Protein AF-A0A2M8DV95-F1 (afdb_monomer)

Sequence (122 aa):
MTDIEARYSVAPILPANTPILRALELPALYAISNAAELGCEEFMRRLEVRLDEGLRLVQLREKGLAREALQELAQRVVELAHVHGARVLLNGDVTLAQAVGADGVQLTSTQLAQWHERPAVA

pLDDT: mean 91.86, std 11.52, range [48.59, 98.75]

Radius of gyration: 16.21 Å; Cα contacts (8 Å, |Δi|>4): 140; chains: 1; bounding box: 42×20×43 Å

Foldseek 3Di:
DVVLCVVDVDPPDDPVCVVVSVVVVDDPDAEEFDCVVCPLVSRLVVLLVVLVVPAAHYEYDCPPDDPVRSLVSLLSNCVSNVVSNHAYEYEADLPSQQVSQGQYYDYDPVSVVVDPDGRPGD

Structure (mmCIF, N/CA/C/O backbone):
data_AF-A0A2M8DV95-F1
#
_entry.id   AF-A0A2M8DV95-F1
#
loop_
_atom_site.group_PDB
_atom_site.id
_atom_site.type_symbol
_atom_site.label_atom_id
_atom_site.label_alt_id
_atom_site.label_comp_id
_atom_site.label_asym_id
_atom_site.label_entity_id
_atom_site.label_seq_id
_atom_site.pdbx_PDB_ins_code
_atom_site.Cartn_x
_atom_site.Cartn_y
_atom_site.Cartn_z
_atom_site.occupancy
_atom_site.B_iso_or_equiv
_atom_site.auth_seq_id
_atom_site.auth_comp_id
_atom_site.auth_asym_id
_atom_site.auth_atom_id
_atom_site.pdbx_PDB_model_num
ATOM 1 N N . MET A 1 1 ? 17.298 -9.239 -14.830 1.00 48.59 1 MET A N 1
ATOM 2 C CA . MET A 1 1 ? 18.161 -8.377 -15.669 1.00 48.59 1 MET A CA 1
ATOM 3 C C . MET A 1 1 ? 17.717 -8.433 -17.125 1.00 48.59 1 MET A C 1
ATOM 5 O O . MET A 1 1 ? 17.566 -7.385 -17.727 1.00 48.59 1 MET A O 1
ATOM 9 N N . THR A 1 2 ? 17.427 -9.629 -17.644 1.00 50.88 2 THR A N 1
ATOM 10 C CA . THR A 1 2 ? 17.047 -9.881 -19.045 1.00 50.88 2 THR A CA 1
ATOM 11 C C . THR A 1 2 ? 15.777 -9.152 -19.510 1.00 50.88 2 THR A C 1
ATOM 13 O O . THR A 1 2 ? 15.712 -8.733 -20.657 1.00 50.88 2 THR A O 1
ATOM 16 N N . ASP A 1 3 ? 14.793 -8.937 -18.628 1.00 56.09 3 ASP A N 1
ATOM 17 C CA . ASP A 1 3 ? 13.511 -8.302 -19.000 1.00 56.09 3 ASP A CA 1
ATOM 18 C C . ASP A 1 3 ? 13.583 -6.778 -19.206 1.00 56.09 3 ASP A C 1
ATOM 20 O O . ASP A 1 3 ? 12.832 -6.213 -20.000 1.00 56.09 3 ASP A O 1
ATOM 24 N N . ILE A 1 4 ? 14.498 -6.092 -18.514 1.00 55.50 4 ILE A N 1
ATOM 25 C CA . ILE A 1 4 ? 14.603 -4.625 -18.572 1.00 55.50 4 ILE A CA 1
ATOM 26 C C . ILE A 1 4 ? 15.338 -4.182 -19.845 1.00 55.50 4 ILE A C 1
ATOM 28 O O . ILE A 1 4 ? 14.939 -3.207 -20.481 1.00 55.50 4 ILE A O 1
ATOM 32 N N . GLU A 1 5 ? 16.370 -4.925 -20.262 1.00 54.41 5 GLU A N 1
ATOM 33 C CA . GLU A 1 5 ? 17.090 -4.671 -21.521 1.00 54.41 5 GLU A CA 1
ATOM 34 C C . GLU A 1 5 ? 16.187 -4.850 -22.750 1.00 54.41 5 GLU A C 1
ATOM 36 O O . GLU A 1 5 ? 16.336 -4.136 -23.737 1.00 54.41 5 GLU A O 1
ATOM 41 N N . ALA A 1 6 ? 15.200 -5.750 -22.677 1.00 58.62 6 ALA A N 1
ATOM 42 C CA . ALA A 1 6 ? 14.262 -5.994 -23.770 1.00 58.62 6 ALA A CA 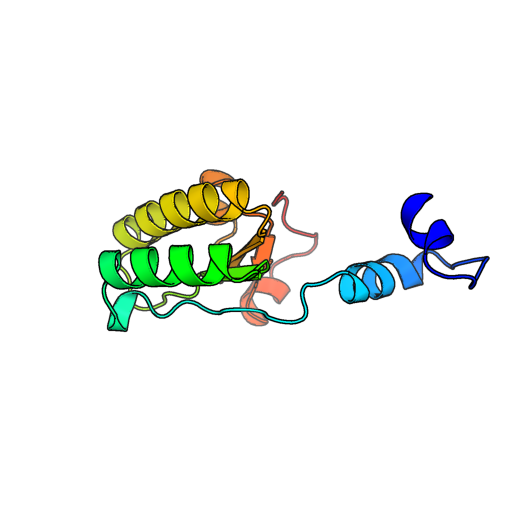1
ATOM 43 C C . ALA A 1 6 ? 13.291 -4.821 -24.019 1.00 58.62 6 ALA A C 1
ATOM 45 O O . ALA A 1 6 ? 12.787 -4.672 -25.132 1.00 58.62 6 ALA A O 1
ATOM 46 N N . ARG A 1 7 ? 13.026 -3.976 -23.009 1.00 64.00 7 ARG A N 1
ATOM 47 C CA . ARG A 1 7 ? 12.114 -2.821 -23.120 1.00 64.00 7 ARG A CA 1
ATOM 48 C C . ARG A 1 7 ? 12.814 -1.496 -23.432 1.00 64.00 7 ARG A C 1
ATOM 50 O O . ARG A 1 7 ? 12.165 -0.596 -23.962 1.00 64.00 7 ARG A O 1
ATOM 57 N N . TYR A 1 8 ? 14.110 -1.363 -23.139 1.00 64.00 8 TYR A N 1
ATOM 58 C CA . TYR A 1 8 ? 14.866 -0.121 -23.329 1.00 64.00 8 TYR A CA 1
ATOM 59 C C . TYR A 1 8 ? 16.189 -0.381 -24.071 1.00 64.00 8 TYR A C 1
ATOM 61 O O . TYR A 1 8 ? 17.070 -1.065 -23.562 1.00 64.00 8 TYR A O 1
ATOM 69 N N . SER A 1 9 ? 16.361 0.219 -25.256 1.00 61.72 9 SER A N 1
ATOM 70 C CA . SER A 1 9 ? 17.504 0.019 -26.179 1.00 61.72 9 SER A CA 1
ATOM 71 C C . SER A 1 9 ? 18.832 0.669 -25.724 1.00 61.72 9 SER A C 1
ATOM 73 O O . SER A 1 9 ? 19.576 1.215 -26.539 1.00 61.72 9 SER A O 1
ATOM 75 N N . VAL A 1 10 ? 19.146 0.665 -24.430 1.00 67.88 10 VAL A N 1
ATOM 76 C CA . VAL A 1 10 ? 20.271 1.429 -23.846 1.00 67.88 10 VAL A CA 1
ATOM 77 C C . VAL A 1 10 ? 21.406 0.539 -23.325 1.00 67.88 10 VAL A C 1
ATOM 79 O O . VAL A 1 10 ? 22.036 0.843 -22.315 1.00 67.88 10 VAL A O 1
ATOM 82 N N . ALA A 1 11 ? 21.682 -0.571 -24.010 1.00 74.19 11 ALA A N 1
ATOM 83 C CA . ALA A 1 11 ? 22.752 -1.486 -23.623 1.00 74.19 11 ALA A CA 1
ATOM 84 C C . ALA A 1 11 ? 24.164 -0.922 -23.927 1.00 74.19 11 ALA A C 1
ATOM 86 O O . ALA A 1 11 ? 24.358 -0.315 -24.985 1.00 74.19 11 ALA A O 1
ATOM 87 N N . PRO A 1 12 ? 25.167 -1.172 -23.056 1.00 78.69 12 PRO A N 1
ATOM 88 C CA . PRO A 1 12 ? 25.072 -1.901 -21.787 1.00 78.69 12 PRO A CA 1
ATOM 89 C C . PRO A 1 12 ? 24.602 -1.014 -20.619 1.00 78.69 12 PRO A C 1
ATOM 91 O O . PRO A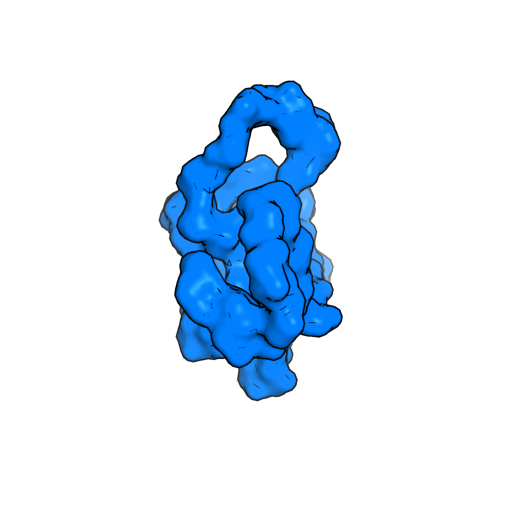 1 12 ? 25.064 0.114 -20.442 1.00 78.69 12 PRO A O 1
ATOM 94 N N . ILE A 1 13 ? 23.731 -1.558 -19.766 1.00 81.12 13 ILE A N 1
ATOM 95 C CA . ILE A 1 13 ? 23.242 -0.880 -18.560 1.00 81.12 13 ILE A CA 1
ATOM 96 C C . ILE A 1 13 ? 24.169 -1.198 -17.378 1.00 81.12 13 ILE A C 1
ATOM 98 O O . ILE A 1 13 ? 24.357 -2.357 -17.013 1.00 81.12 13 ILE A O 1
ATOM 102 N N . LE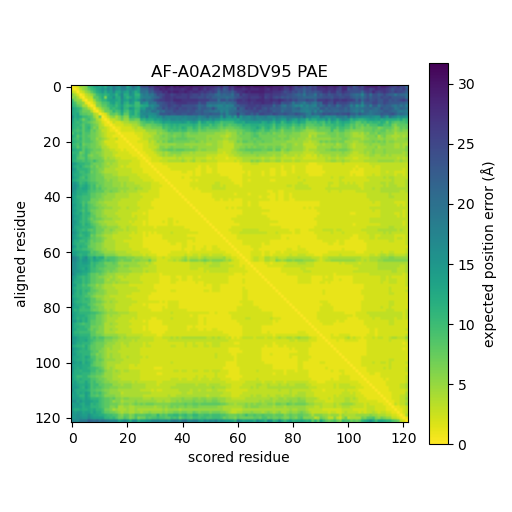U A 1 14 ? 24.728 -0.167 -16.736 1.00 85.38 14 LEU A N 1
ATOM 103 C CA . LEU A 1 14 ? 25.521 -0.342 -15.514 1.00 85.38 14 LEU A CA 1
ATOM 104 C C . LEU A 1 14 ? 24.631 -0.756 -14.322 1.00 85.38 14 LEU A C 1
ATOM 106 O O . LEU A 1 14 ? 23.525 -0.224 -14.191 1.00 85.38 14 LEU A O 1
ATOM 110 N N . PRO A 1 15 ? 25.110 -1.608 -13.388 1.00 82.50 15 PRO A N 1
ATOM 111 C CA . PRO A 1 15 ? 24.313 -2.098 -12.255 1.00 82.50 15 PRO A CA 1
ATOM 112 C C . PRO A 1 15 ? 23.652 -0.998 -11.412 1.00 82.50 15 PRO A C 1
ATOM 114 O O . PRO A 1 15 ? 22.534 -1.183 -10.926 1.00 82.50 15 PRO A O 1
ATOM 117 N N . ALA A 1 16 ? 24.303 0.166 -11.301 1.00 85.56 16 ALA A N 1
ATOM 118 C CA . ALA A 1 16 ? 23.798 1.339 -10.587 1.00 85.56 16 ALA A CA 1
ATOM 119 C C . ALA A 1 16 ? 22.462 1.879 -11.138 1.00 85.56 16 ALA A C 1
ATOM 121 O O . ALA A 1 16 ? 21.731 2.542 -10.409 1.00 85.56 16 ALA A O 1
ATOM 122 N N . ASN A 1 17 ? 22.106 1.560 -12.386 1.00 87.25 17 ASN A N 1
ATOM 123 C CA . ASN A 1 17 ? 20.855 1.993 -13.012 1.00 87.25 17 ASN A CA 1
ATOM 124 C C . ASN A 1 17 ? 19.665 1.078 -12.681 1.00 87.25 17 ASN A C 1
ATOM 126 O O . ASN A 1 17 ? 18.522 1.455 -12.928 1.00 87.25 17 ASN A O 1
ATOM 130 N N . THR A 1 18 ? 19.894 -0.102 -12.092 1.00 83.25 18 THR A N 1
ATOM 131 C CA . THR A 1 18 ? 18.822 -1.060 -11.763 1.00 83.25 18 THR A CA 1
ATOM 132 C C . THR A 1 18 ? 17.712 -0.443 -10.897 1.00 83.25 18 THR A C 1
ATOM 134 O O . THR A 1 18 ? 16.541 -0.642 -11.225 1.00 83.25 18 THR A O 1
ATOM 137 N N . PRO A 1 19 ? 18.005 0.328 -9.825 1.00 84.94 19 PRO A N 1
ATOM 138 C CA . PRO A 1 19 ? 16.958 0.963 -9.023 1.00 84.94 19 PRO A CA 1
ATOM 139 C C . PRO A 1 19 ? 16.163 2.016 -9.803 1.00 84.94 1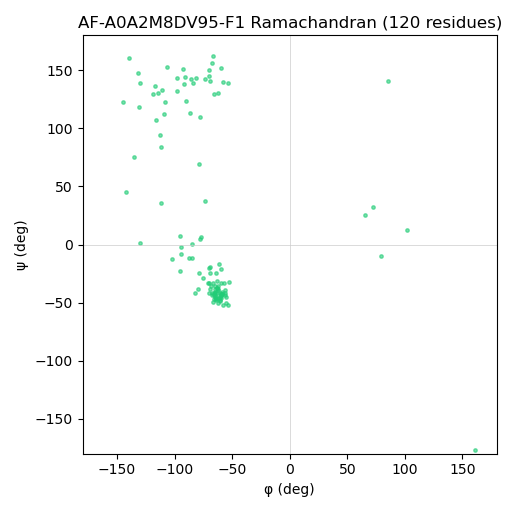9 PRO A C 1
ATOM 141 O O . PRO A 1 19 ? 14.955 2.118 -9.618 1.00 84.94 19 PRO A O 1
ATOM 144 N N . ILE A 1 20 ? 16.824 2.762 -10.697 1.00 86.88 20 ILE A N 1
ATOM 145 C CA . ILE A 1 20 ? 16.182 3.780 -11.541 1.00 86.88 20 ILE A CA 1
ATOM 146 C C . ILE A 1 20 ? 15.205 3.107 -12.505 1.00 86.88 20 ILE A C 1
ATOM 148 O O . ILE A 1 20 ? 14.056 3.520 -12.609 1.00 86.88 20 ILE A O 1
ATOM 152 N N . LEU A 1 21 ? 15.632 2.029 -13.162 1.00 85.25 21 LEU A N 1
ATOM 153 C CA . LEU A 1 21 ? 14.798 1.299 -14.117 1.00 85.25 21 LEU A CA 1
ATOM 154 C C . LEU A 1 21 ? 13.589 0.652 -13.430 1.00 85.25 21 LEU A C 1
ATOM 156 O O . LEU A 1 21 ? 12.478 0.776 -13.928 1.00 85.25 21 LEU A O 1
ATOM 160 N N . ARG A 1 22 ? 13.766 0.078 -12.232 1.00 83.88 22 ARG A N 1
ATOM 161 C CA . ARG A 1 22 ? 12.637 -0.409 -11.417 1.00 83.88 22 ARG A CA 1
ATOM 162 C C . ARG A 1 22 ? 11.675 0.706 -11.005 1.00 83.88 22 ARG A C 1
ATOM 164 O O . ARG A 1 22 ? 10.475 0.471 -10.913 1.00 83.88 22 ARG A O 1
ATOM 171 N N . ALA A 1 23 ? 12.179 1.911 -10.735 1.00 86.50 23 ALA A N 1
ATOM 172 C CA . ALA A 1 23 ? 11.326 3.053 -10.408 1.00 86.50 23 ALA A CA 1
ATOM 173 C C . ALA A 1 23 ? 10.472 3.490 -11.610 1.00 86.50 23 ALA A C 1
ATOM 175 O O . ALA A 1 23 ? 9.327 3.893 -11.422 1.00 86.50 23 ALA A O 1
ATOM 176 N N . LEU A 1 24 ? 10.987 3.353 -12.837 1.00 88.25 24 LEU A N 1
ATOM 177 C CA . LEU A 1 24 ? 10.227 3.620 -14.065 1.00 88.25 24 LEU A CA 1
ATOM 178 C C . LEU A 1 24 ? 9.108 2.594 -14.323 1.00 88.25 24 LEU A C 1
ATOM 180 O O . LEU A 1 24 ? 8.172 2.894 -15.057 1.00 88.25 24 LEU A O 1
ATOM 184 N N . GLU A 1 25 ? 9.170 1.412 -13.706 1.00 88.38 25 GLU A N 1
ATOM 185 C CA . GLU A 1 25 ? 8.123 0.378 -13.771 1.00 88.38 25 GLU A CA 1
ATOM 186 C C . GLU A 1 25 ? 6.998 0.589 -12.739 1.00 88.38 25 GLU A C 1
ATOM 188 O O . GLU A 1 25 ? 6.069 -0.220 -12.636 1.00 88.38 25 GLU A O 1
ATOM 193 N N . LEU A 1 26 ? 7.068 1.644 -11.922 1.00 90.62 26 LEU A N 1
ATOM 194 C CA . LEU A 1 26 ? 6.008 1.946 -10.964 1.00 90.62 26 LEU A CA 1
ATOM 195 C C . LEU A 1 26 ? 4.729 2.412 -11.685 1.00 90.62 26 LEU A C 1
ATOM 197 O O . LEU A 1 26 ? 4.802 3.186 -12.641 1.00 90.62 26 LEU A O 1
ATOM 201 N N . PRO A 1 27 ? 3.540 1.989 -11.213 1.00 94.75 27 PRO A N 1
ATOM 202 C CA . PRO A 1 27 ? 2.275 2.526 -11.684 1.00 94.75 27 PRO A CA 1
ATOM 203 C C . PRO A 1 27 ? 2.235 4.049 -11.570 1.00 94.75 27 PRO A C 1
ATOM 205 O O . PRO A 1 27 ? 2.644 4.615 -10.559 1.00 94.75 27 PRO A O 1
ATOM 208 N N . ALA A 1 28 ? 1.684 4.704 -12.593 1.00 93.19 28 ALA A N 1
ATOM 209 C CA . ALA A 1 28 ? 1.595 6.164 -12.650 1.00 93.19 28 ALA A CA 1
ATOM 210 C C . ALA A 1 28 ? 0.703 6.763 -11.546 1.00 93.19 28 ALA A C 1
ATOM 212 O O . ALA A 1 28 ? 0.869 7.925 -11.182 1.00 93.19 28 ALA A O 1
ATOM 213 N N . LEU A 1 29 ? -0.243 5.975 -11.020 1.00 97.25 29 LEU A N 1
ATOM 214 C CA . LEU A 1 29 ? -1.100 6.361 -9.906 1.00 97.25 29 LEU A CA 1
ATOM 215 C C . LEU A 1 29 ? -0.709 5.591 -8.644 1.00 97.25 29 LEU A C 1
ATOM 217 O O . LEU A 1 29 ? -0.767 4.361 -8.615 1.00 97.25 29 LEU A O 1
ATOM 221 N N . TYR A 1 30 ? -0.384 6.343 -7.597 1.00 97.56 30 TYR A N 1
ATOM 222 C CA . TYR A 1 30 ? -0.085 5.836 -6.265 1.00 97.56 30 TYR A CA 1
ATOM 223 C C . TYR A 1 30 ? -1.137 6.342 -5.276 1.00 97.56 30 TYR A C 1
ATOM 225 O O . TYR A 1 30 ? -1.164 7.527 -4.944 1.00 97.56 30 TYR A O 1
ATOM 233 N N . ALA A 1 31 ? -2.030 5.456 -4.836 1.00 98.19 31 ALA A N 1
ATOM 234 C CA . ALA A 1 31 ? -3.073 5.804 -3.876 1.00 98.19 31 ALA A CA 1
ATOM 235 C C . ALA A 1 31 ? -2.562 5.691 -2.435 1.00 98.19 31 ALA A C 1
ATOM 237 O O . ALA A 1 31 ? -1.837 4.756 -2.103 1.00 98.19 31 ALA A O 1
ATOM 238 N N . ILE A 1 32 ? -2.993 6.606 -1.567 1.00 98.50 32 ILE A N 1
ATOM 239 C CA . ILE A 1 32 ? -2.760 6.549 -0.120 1.00 98.50 32 ILE A CA 1
ATOM 240 C C . ILE A 1 32 ? -4.122 6.446 0.563 1.00 98.50 32 ILE A C 1
ATOM 242 O O . ILE A 1 32 ? -5.070 7.126 0.168 1.00 98.50 32 ILE A O 1
ATOM 246 N N . SER A 1 33 ? -4.223 5.570 1.555 1.00 98.38 33 SER A N 1
ATOM 247 C CA . SER A 1 33 ? -5.472 5.288 2.255 1.00 98.38 33 SER A CA 1
ATOM 248 C C . SER A 1 33 ? -5.994 6.466 3.091 1.00 98.38 33 SER A C 1
ATOM 250 O O . SER A 1 33 ? -5.232 7.348 3.492 1.00 98.38 33 SER A O 1
ATOM 252 N N . ASN A 1 34 ? -7.310 6.467 3.331 1.00 97.44 34 ASN A N 1
ATOM 253 C CA . ASN A 1 34 ? -7.988 7.368 4.272 1.00 97.44 34 ASN A CA 1
ATOM 254 C C . ASN A 1 34 ? -9.126 6.642 5.024 1.00 97.44 34 ASN A C 1
ATOM 256 O O . ASN A 1 34 ? -10.266 7.105 5.090 1.00 97.44 34 ASN A O 1
ATOM 260 N N . ALA A 1 35 ? -8.846 5.434 5.504 1.00 97.75 35 ALA A N 1
ATOM 261 C CA . ALA A 1 35 ? -9.823 4.539 6.115 1.00 97.75 35 ALA A CA 1
ATOM 262 C C . ALA A 1 35 ? -10.314 5.027 7.485 1.00 97.75 35 ALA A C 1
ATOM 264 O O . ALA A 1 35 ? -11.479 4.815 7.805 1.00 97.75 35 ALA A O 1
ATOM 265 N N . ALA A 1 36 ? -9.474 5.701 8.278 1.00 96.50 36 ALA A N 1
ATOM 266 C CA . ALA A 1 36 ? -9.889 6.233 9.578 1.00 96.50 36 ALA A CA 1
ATOM 267 C C . ALA A 1 36 ? -11.000 7.292 9.460 1.00 96.50 36 ALA A C 1
ATOM 269 O O . ALA A 1 36 ? -11.901 7.328 10.293 1.00 96.50 36 ALA A O 1
ATOM 270 N N . GLU A 1 37 ? -10.948 8.139 8.428 1.00 96.69 37 GLU A N 1
ATOM 271 C CA . GLU A 1 37 ? -11.959 9.176 8.189 1.00 96.69 37 GLU A CA 1
ATOM 272 C C . GLU A 1 37 ? -13.197 8.620 7.471 1.00 96.69 37 GLU A C 1
ATOM 274 O O . GLU A 1 37 ? -14.323 8.963 7.822 1.00 96.69 37 GLU A O 1
ATOM 279 N N . LEU A 1 38 ? -13.004 7.746 6.475 1.00 96.62 38 LEU A N 1
ATOM 280 C CA . LEU A 1 38 ? -14.101 7.183 5.677 1.00 96.62 38 LEU A CA 1
ATOM 281 C C . LEU A 1 38 ? -14.859 6.048 6.382 1.00 96.62 38 LEU A C 1
ATOM 283 O O . LEU A 1 38 ? -16.009 5.778 6.042 1.00 96.62 38 LEU A O 1
ATOM 287 N N . GLY A 1 39 ? -14.209 5.369 7.325 1.00 97.44 39 GLY A N 1
ATOM 288 C CA . GLY A 1 39 ? -14.611 4.060 7.825 1.00 97.44 39 GLY A CA 1
ATOM 289 C C . GLY A 1 39 ? -14.058 2.922 6.958 1.00 97.44 39 GLY A C 1
ATOM 290 O O . GLY A 1 39 ? -14.030 3.007 5.728 1.00 97.44 39 GLY A O 1
ATOM 291 N N . CYS A 1 40 ? -13.629 1.831 7.604 1.00 97.62 40 CYS A N 1
ATOM 292 C CA . CYS A 1 40 ? -12.947 0.714 6.939 1.00 97.62 40 CYS A CA 1
ATOM 293 C C . CYS A 1 40 ? -13.781 0.067 5.823 1.00 97.62 40 CYS A C 1
ATOM 295 O O . CYS A 1 40 ? -13.247 -0.197 4.749 1.00 97.62 40 CYS A O 1
ATOM 297 N N . GLU A 1 41 ? -15.083 -0.142 6.033 1.00 98.19 41 GLU A N 1
ATOM 298 C CA . GLU A 1 41 ? -15.943 -0.784 5.025 1.00 98.19 41 GLU A CA 1
ATOM 299 C C . GLU A 1 41 ? -16.142 0.086 3.780 1.00 98.19 41 GLU A C 1
ATOM 301 O O . GLU A 1 41 ? -16.028 -0.394 2.653 1.00 98.19 41 GLU A O 1
ATOM 306 N N . GLU A 1 42 ? -16.378 1.388 3.962 1.00 98.50 42 GLU A N 1
ATOM 307 C CA . GLU A 1 42 ? -16.526 2.306 2.830 1.00 98.50 42 GLU A CA 1
ATOM 308 C C . GLU A 1 42 ? -15.197 2.488 2.088 1.00 98.50 42 GLU A C 1
ATOM 310 O O . GLU A 1 42 ? -15.177 2.573 0.858 1.00 98.50 42 GLU A O 1
ATOM 315 N N . PHE A 1 43 ? -14.075 2.495 2.812 1.00 98.56 43 PHE A N 1
ATOM 316 C CA . PHE A 1 43 ? -12.754 2.471 2.198 1.00 98.56 43 PHE A CA 1
ATOM 317 C C . PHE A 1 43 ? -12.545 1.212 1.345 1.00 98.56 43 PHE A C 1
ATOM 319 O O . PHE A 1 43 ? -12.148 1.346 0.189 1.00 98.56 43 PHE A O 1
ATOM 326 N N . MET A 1 44 ? -12.856 0.019 1.864 1.00 98.69 44 MET A N 1
ATOM 327 C CA . MET A 1 44 ? -12.720 -1.243 1.122 1.00 98.69 44 MET A CA 1
ATOM 328 C C . MET A 1 44 ? -13.571 -1.250 -0.149 1.00 98.69 44 MET A C 1
ATOM 330 O O . MET A 1 44 ? -13.061 -1.558 -1.225 1.00 98.69 44 MET A O 1
ATOM 334 N N . ARG A 1 45 ? -14.832 -0.815 -0.054 1.00 98.69 45 ARG A N 1
ATOM 335 C CA . ARG A 1 45 ? -15.735 -0.714 -1.208 1.00 98.69 45 ARG A CA 1
ATOM 336 C C . ARG A 1 45 ? -15.190 0.226 -2.286 1.00 98.69 45 ARG A C 1
ATOM 338 O O . ARG A 1 45 ? -15.266 -0.066 -3.475 1.00 98.69 45 ARG A O 1
ATOM 345 N N . ARG A 1 46 ? -14.646 1.384 -1.894 1.00 98.62 46 ARG A N 1
ATOM 346 C CA . ARG A 1 46 ? -14.033 2.328 -2.847 1.00 98.62 46 ARG A CA 1
ATOM 347 C C . ARG A 1 46 ? -12.739 1.790 -3.433 1.00 98.62 46 ARG A C 1
ATOM 349 O O . ARG A 1 46 ? -12.467 2.037 -4.605 1.00 98.62 46 ARG A O 1
ATOM 356 N N . LEU A 1 47 ? -11.939 1.100 -2.627 1.00 98.69 47 LEU A N 1
ATOM 357 C CA . LEU A 1 47 ? -10.693 0.499 -3.072 1.00 98.69 47 LEU A CA 1
ATOM 358 C C . LEU A 1 47 ? -10.959 -0.529 -4.175 1.00 98.69 47 LEU A C 1
ATOM 360 O O . LEU A 1 47 ? -10.320 -0.438 -5.216 1.00 98.69 47 LEU A O 1
ATOM 364 N N . GLU A 1 48 ? -11.925 -1.428 -3.983 1.00 98.69 48 GLU A N 1
ATOM 365 C CA . GLU A 1 48 ? -12.331 -2.427 -4.982 1.00 98.69 48 GLU A CA 1
ATOM 366 C C . GLU A 1 48 ? -12.675 -1.776 -6.328 1.00 98.69 48 GLU A C 1
ATOM 368 O O . GLU A 1 48 ? -12.040 -2.074 -7.338 1.00 98.69 48 GLU A O 1
ATOM 373 N N . VAL A 1 49 ? -13.556 -0.767 -6.323 1.00 98.62 49 VAL A N 1
ATOM 374 C CA . VAL A 1 49 ? -13.916 -0.011 -7.538 1.00 98.62 49 VAL A CA 1
ATOM 375 C C . VAL A 1 49 ? -12.682 0.591 -8.218 1.00 98.62 49 VAL A C 1
ATOM 377 O O . VAL A 1 49 ? -12.536 0.531 -9.436 1.00 98.62 49 VAL A O 1
ATOM 380 N N . ARG A 1 50 ? -11.753 1.169 -7.451 1.00 98.44 50 ARG A N 1
ATOM 381 C CA . ARG A 1 50 ? -10.540 1.770 -8.024 1.00 98.44 50 ARG A CA 1
ATOM 382 C C . ARG A 1 50 ? -9.567 0.724 -8.567 1.00 98.44 50 ARG A C 1
ATOM 384 O O . ARG A 1 50 ? -8.872 1.010 -9.542 1.00 98.44 50 ARG A O 1
ATOM 391 N N . LEU A 1 51 ? -9.492 -0.455 -7.953 1.00 98.56 51 LEU A N 1
ATOM 392 C CA . LEU A 1 51 ? -8.689 -1.581 -8.435 1.00 98.56 51 LEU A CA 1
ATOM 393 C C . LEU A 1 51 ? -9.247 -2.133 -9.754 1.00 98.56 51 LEU A C 1
ATOM 395 O O . LEU A 1 51 ? -8.464 -2.363 -10.685 1.00 98.56 51 LEU A O 1
ATOM 399 N N . ASP A 1 52 ? -10.571 -2.247 -9.874 1.00 98.38 52 ASP A N 1
ATOM 400 C CA . ASP A 1 52 ? -11.263 -2.567 -11.131 1.00 98.38 52 ASP A CA 1
ATOM 401 C C . ASP A 1 52 ? -10.958 -1.544 -12.231 1.00 98.38 52 ASP A C 1
ATOM 403 O O . ASP A 1 52 ? -10.663 -1.904 -13.369 1.00 98.38 52 ASP A O 1
ATOM 407 N N . GLU A 1 53 ? -10.916 -0.260 -11.875 1.00 98.06 53 GLU A N 1
ATOM 408 C CA . GLU A 1 53 ? -10.583 0.841 -12.788 1.00 98.06 53 GLU A CA 1
ATOM 409 C C . GLU A 1 53 ? -9.077 0.979 -13.093 1.00 98.06 53 GLU A C 1
ATOM 411 O O . GLU A 1 53 ? -8.658 1.928 -13.760 1.00 98.06 53 GLU A O 1
ATOM 416 N N . GLY A 1 54 ? -8.239 0.047 -12.631 1.00 97.88 54 GLY A N 1
ATOM 417 C CA . GLY A 1 54 ? -6.828 -0.012 -13.019 1.00 97.88 54 GLY A CA 1
ATOM 418 C C . GLY A 1 54 ? -5.831 0.536 -11.996 1.00 97.88 54 GLY A C 1
ATOM 419 O O . GLY A 1 54 ? -4.661 0.716 -12.335 1.00 97.88 54 GLY A O 1
ATOM 420 N N . LEU A 1 55 ? -6.228 0.793 -10.746 1.00 98.50 55 LEU A N 1
ATOM 421 C CA . LEU A 1 55 ? -5.272 1.109 -9.679 1.00 98.50 55 LEU A CA 1
ATOM 422 C C . LEU A 1 55 ? -4.331 -0.084 -9.436 1.00 98.50 55 LEU A C 1
ATOM 424 O O . LEU A 1 55 ? -4.784 -1.217 -9.296 1.00 98.50 55 LEU A O 1
ATOM 428 N N . ARG A 1 56 ? -3.013 0.157 -9.393 1.00 98.31 56 ARG A N 1
ATOM 429 C CA . ARG A 1 56 ? -1.996 -0.908 -9.241 1.00 98.31 56 ARG A CA 1
ATOM 430 C C . ARG A 1 56 ? -0.957 -0.656 -8.147 1.00 98.31 56 ARG A C 1
ATOM 432 O O . ARG A 1 56 ? -0.058 -1.476 -7.967 1.00 98.31 56 ARG A O 1
ATOM 439 N N . LEU A 1 57 ? -1.060 0.456 -7.420 1.00 98.44 57 LEU A N 1
ATOM 440 C CA . LEU A 1 57 ? -0.177 0.761 -6.297 1.00 98.44 57 LEU A CA 1
ATOM 441 C C . LEU A 1 57 ? -0.940 1.489 -5.192 1.00 98.44 57 LEU A C 1
ATOM 443 O O . LEU A 1 57 ? -1.507 2.562 -5.417 1.00 98.44 57 LEU A O 1
ATOM 447 N N . VAL A 1 58 ? -0.923 0.906 -3.998 1.00 98.56 58 VAL A N 1
ATOM 448 C CA . VAL A 1 58 ? -1.637 1.397 -2.819 1.00 98.56 58 VAL A CA 1
ATOM 449 C C . VAL A 1 58 ? -0.681 1.461 -1.640 1.00 98.56 58 VAL A C 1
ATOM 451 O O . VAL A 1 58 ? 0.117 0.555 -1.424 1.00 98.56 58 VAL A O 1
ATOM 454 N N . GLN A 1 59 ? -0.780 2.518 -0.846 1.00 98.69 59 GLN A N 1
ATOM 455 C CA . GLN A 1 59 ? -0.184 2.581 0.475 1.00 98.69 59 GLN A CA 1
ATOM 456 C C . GLN A 1 59 ? -1.255 2.656 1.549 1.00 98.69 59 GLN A C 1
ATOM 458 O O . GLN A 1 59 ? -2.110 3.542 1.527 1.00 98.69 59 GLN A O 1
ATOM 463 N N . LEU A 1 60 ? -1.120 1.787 2.548 1.00 98.38 60 LEU A N 1
ATOM 464 C CA . LEU A 1 60 ? -1.841 1.913 3.804 1.00 98.38 60 LEU A CA 1
ATOM 465 C C . LEU A 1 60 ? -1.067 2.802 4.772 1.00 98.38 60 LEU A C 1
ATOM 467 O O . LEU A 1 60 ? 0.022 2.459 5.244 1.00 98.38 60 LEU A O 1
ATOM 471 N N . ARG A 1 61 ? -1.651 3.963 5.069 1.00 97.94 61 ARG A N 1
ATOM 472 C CA . ARG A 1 61 ? -1.106 4.973 5.976 1.00 97.94 61 ARG A CA 1
ATOM 473 C C . ARG A 1 61 ? -2.195 5.500 6.906 1.00 97.94 61 ARG A C 1
ATOM 475 O O . ARG A 1 61 ? -2.636 6.639 6.798 1.00 97.94 61 ARG A O 1
ATOM 482 N N . GLU A 1 62 ? -2.547 4.684 7.889 1.00 97.19 62 GLU A N 1
ATOM 483 C CA . GLU A 1 62 ? -3.614 4.976 8.847 1.00 97.19 62 GLU A CA 1
ATOM 484 C C . GLU A 1 62 ? -3.057 5.209 10.253 1.00 97.19 62 GLU A C 1
ATOM 486 O O . GLU A 1 62 ? -3.014 4.314 11.090 1.00 97.19 62 GLU A O 1
ATOM 491 N N . LYS A 1 63 ? -2.612 6.438 10.533 1.00 92.38 63 LYS A N 1
ATOM 492 C CA . LYS A 1 63 ? -2.036 6.781 11.848 1.00 92.38 63 LYS A CA 1
ATOM 493 C C . LYS A 1 63 ? -3.065 6.818 12.982 1.00 92.38 63 LYS A C 1
ATOM 495 O O . LYS A 1 63 ? -2.672 6.798 14.142 1.00 92.38 63 LYS A O 1
ATOM 500 N N . GLY A 1 64 ? -4.346 6.958 12.640 1.00 91.88 64 GLY A N 1
ATOM 501 C CA . GLY A 1 64 ? -5.444 7.086 13.598 1.00 91.88 64 GLY A CA 1
ATOM 502 C C . GLY A 1 64 ? -6.146 5.772 13.939 1.00 91.88 64 GLY A C 1
ATOM 503 O O . GLY A 1 64 ? -6.984 5.772 14.834 1.00 91.88 64 GLY A O 1
ATOM 504 N N . LEU A 1 65 ? -5.837 4.670 13.246 1.00 95.69 65 LEU A N 1
ATOM 505 C CA . LEU A 1 65 ? -6.451 3.375 13.537 1.00 95.69 65 LEU A CA 1
ATOM 506 C C . LEU A 1 65 ? -5.758 2.687 14.716 1.00 95.69 65 LEU A C 1
ATOM 508 O O . LEU A 1 65 ? -4.535 2.740 14.861 1.00 95.69 65 LEU A O 1
ATOM 512 N N . ALA A 1 66 ? -6.555 1.994 15.531 1.00 96.00 66 ALA A N 1
ATOM 513 C CA . ALA A 1 66 ? -6.041 1.041 16.506 1.00 96.00 66 ALA A CA 1
ATOM 514 C C . ALA A 1 66 ? -5.257 -0.073 15.795 1.00 96.00 66 ALA A C 1
ATOM 516 O O . ALA A 1 66 ? -5.542 -0.404 14.641 1.00 96.00 66 ALA A O 1
ATOM 517 N N . ARG A 1 67 ? -4.277 -0.664 16.484 1.00 94.56 67 ARG A N 1
ATOM 518 C CA . ARG A 1 67 ? -3.358 -1.637 15.877 1.00 94.56 67 ARG A CA 1
ATOM 519 C C . ARG A 1 67 ? -4.091 -2.849 15.307 1.00 94.56 67 ARG A C 1
ATOM 521 O O . ARG A 1 67 ? -3.774 -3.282 14.206 1.00 94.56 67 ARG A O 1
ATOM 528 N N . GLU A 1 68 ? -5.071 -3.363 16.034 1.00 96.12 68 GLU A N 1
ATOM 529 C CA . GLU A 1 68 ? -5.864 -4.528 15.647 1.00 96.12 68 GLU A CA 1
ATOM 530 C C . GLU A 1 68 ? -6.697 -4.223 14.395 1.00 96.12 68 GLU A C 1
ATOM 532 O O . GLU A 1 68 ? -6.675 -4.989 13.435 1.00 96.12 68 GLU A O 1
ATOM 537 N N . ALA A 1 69 ? -7.342 -3.051 14.360 1.00 96.75 69 ALA A N 1
ATOM 538 C CA . ALA A 1 69 ? -8.114 -2.594 13.205 1.00 96.75 69 ALA A CA 1
ATOM 539 C C . ALA A 1 69 ? -7.223 -2.352 11.975 1.00 96.75 69 ALA A C 1
ATOM 541 O O . ALA A 1 69 ? -7.610 -2.675 10.854 1.00 96.75 69 ALA A O 1
ATOM 542 N N . LEU A 1 70 ? -6.016 -1.811 12.174 1.00 98.00 70 LEU A N 1
ATOM 543 C CA . LEU A 1 70 ? -5.031 -1.648 11.108 1.00 98.00 70 LEU A CA 1
ATOM 544 C C . LEU A 1 70 ? -4.562 -3.002 10.567 1.00 98.00 70 LEU A C 1
ATOM 546 O O . LEU A 1 70 ? -4.420 -3.145 9.358 1.00 98.00 70 LEU A O 1
ATOM 550 N N . GLN A 1 71 ? -4.323 -3.984 11.436 1.00 98.19 71 GLN A N 1
ATOM 551 C CA . GLN A 1 71 ? -3.909 -5.320 11.020 1.00 98.19 71 GLN A CA 1
ATOM 552 C C . GLN A 1 71 ? -4.998 -6.015 10.196 1.00 98.19 71 GLN A C 1
ATOM 554 O O . GLN A 1 71 ? -4.701 -6.550 9.130 1.00 98.19 71 GLN A O 1
ATOM 559 N N . GLU A 1 72 ? -6.250 -5.971 10.655 1.00 98.31 72 GLU A N 1
ATOM 560 C CA . GLU A 1 72 ? -7.386 -6.539 9.923 1.00 98.31 72 GLU A CA 1
ATOM 561 C C . GLU A 1 72 ? -7.577 -5.855 8.563 1.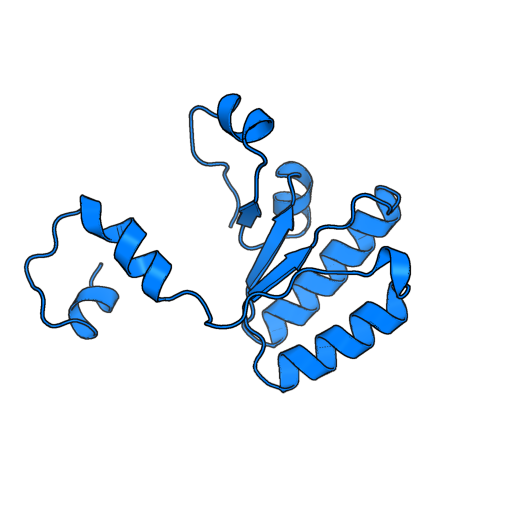00 98.31 72 GLU A C 1
ATOM 563 O O . GLU A 1 72 ? -7.702 -6.522 7.534 1.00 98.31 72 GLU A O 1
ATOM 568 N N . LEU A 1 73 ? -7.533 -4.520 8.540 1.00 98.62 73 LEU A N 1
ATOM 569 C CA . LEU A 1 73 ? -7.622 -3.755 7.303 1.00 98.62 73 LEU A CA 1
ATOM 570 C C . LEU A 1 73 ? -6.470 -4.099 6.351 1.00 98.62 73 LEU A C 1
ATOM 572 O O . LEU A 1 73 ? -6.702 -4.301 5.162 1.00 98.62 73 LEU A O 1
ATOM 576 N N . ALA A 1 74 ? -5.239 -4.183 6.860 1.00 98.56 74 ALA A N 1
ATOM 577 C CA . ALA A 1 74 ? -4.067 -4.506 6.057 1.00 98.56 74 ALA A CA 1
ATOM 578 C C . ALA A 1 74 ? -4.187 -5.874 5.391 1.00 98.56 74 ALA A C 1
ATOM 580 O O . ALA A 1 74 ? -3.940 -5.971 4.191 1.00 98.56 74 ALA A O 1
ATOM 581 N N . GLN A 1 75 ? -4.639 -6.889 6.129 1.00 98.69 75 GLN A N 1
ATOM 582 C CA . GLN A 1 75 ? -4.866 -8.222 5.580 1.00 98.69 75 GLN A CA 1
ATOM 583 C C . GLN A 1 75 ? -5.864 -8.184 4.413 1.00 98.69 75 GLN A C 1
ATOM 585 O O . GLN A 1 75 ? -5.552 -8.629 3.311 1.00 98.69 75 GLN A O 1
ATOM 590 N N . ARG A 1 76 ? -7.032 -7.564 4.625 1.00 98.75 76 ARG A N 1
ATOM 591 C CA . ARG A 1 76 ? -8.095 -7.471 3.608 1.00 98.75 76 ARG A CA 1
ATOM 592 C C . ARG A 1 76 ? -7.651 -6.706 2.361 1.00 98.75 76 ARG A C 1
ATOM 594 O O . ARG A 1 76 ? -8.011 -7.065 1.244 1.00 98.75 76 ARG A O 1
ATOM 601 N N . VAL A 1 77 ? -6.882 -5.637 2.545 1.00 98.75 77 VAL A N 1
ATOM 602 C CA . VAL A 1 77 ? -6.383 -4.797 1.448 1.00 98.75 77 VAL A CA 1
ATOM 603 C C . VAL A 1 77 ? -5.331 -5.517 0.625 1.00 98.75 77 VAL A C 1
ATOM 605 O O . VAL A 1 77 ? -5.369 -5.402 -0.596 1.00 98.75 77 VAL A O 1
ATOM 608 N N . VAL A 1 78 ? -4.407 -6.240 1.263 1.00 98.75 78 VAL A N 1
ATOM 609 C CA . VAL A 1 78 ? -3.391 -7.029 0.554 1.00 98.75 78 VAL A CA 1
ATOM 610 C C . VAL A 1 78 ? -4.060 -8.116 -0.280 1.00 98.75 78 VAL A C 1
ATOM 612 O O . VAL A 1 78 ? -3.822 -8.178 -1.484 1.00 98.75 78 VAL A O 1
ATOM 615 N N . GLU A 1 79 ? -4.961 -8.893 0.324 1.00 98.62 79 GLU A N 1
ATOM 616 C CA . GLU A 1 79 ? -5.710 -9.943 -0.375 1.00 98.62 79 GLU A CA 1
ATOM 617 C C . GLU A 1 79 ? -6.451 -9.392 -1.597 1.00 98.62 79 GLU A C 1
ATOM 619 O O . GLU A 1 79 ? -6.288 -9.902 -2.708 1.00 98.62 79 GLU A O 1
ATOM 624 N N . LEU A 1 80 ? -7.214 -8.310 -1.416 1.00 98.75 80 LEU A N 1
ATOM 625 C CA . LEU A 1 80 ? -7.952 -7.685 -2.508 1.00 98.75 80 LEU A CA 1
ATOM 626 C C . LEU A 1 80 ? -7.009 -7.121 -3.579 1.00 98.75 80 LEU A C 1
ATOM 628 O O . LEU A 1 80 ? -7.198 -7.371 -4.762 1.00 98.75 80 LEU A O 1
ATOM 632 N N . ALA A 1 81 ? -5.968 -6.381 -3.203 1.00 98.56 81 ALA A N 1
ATOM 633 C CA . ALA A 1 81 ? -5.043 -5.786 -4.164 1.00 98.56 81 ALA A CA 1
ATOM 634 C C . ALA A 1 81 ? -4.335 -6.846 -5.022 1.00 98.56 81 ALA A C 1
ATOM 636 O O . ALA A 1 81 ? -4.224 -6.673 -6.240 1.00 98.56 81 ALA A O 1
ATOM 637 N N . HIS A 1 82 ? -3.909 -7.958 -4.419 1.00 98.50 82 HIS A N 1
ATOM 638 C CA . HIS A 1 82 ? -3.227 -9.046 -5.121 1.00 98.50 82 HIS A CA 1
ATOM 639 C C . HIS A 1 82 ? -4.115 -9.717 -6.171 1.00 98.50 82 HIS A C 1
ATOM 641 O O . HIS A 1 82 ? -3.629 -9.993 -7.269 1.00 98.50 82 HIS A O 1
ATOM 647 N N . VAL A 1 83 ? -5.417 -9.883 -5.905 1.00 98.31 83 VAL A N 1
ATOM 648 C CA . VAL A 1 83 ? -6.384 -10.394 -6.900 1.00 98.31 83 VAL A CA 1
ATOM 649 C C . VAL A 1 83 ? -6.407 -9.527 -8.167 1.00 98.31 83 VAL A C 1
ATOM 651 O O . VAL A 1 83 ? -6.542 -10.051 -9.272 1.00 98.31 83 VAL A O 1
ATOM 654 N N . HIS A 1 84 ? -6.195 -8.215 -8.038 1.00 98.44 84 HIS A N 1
ATOM 655 C CA . HIS A 1 84 ? -6.177 -7.272 -9.165 1.00 98.44 84 HIS A CA 1
ATOM 656 C C . HIS A 1 84 ? -4.760 -6.996 -9.706 1.00 98.44 84 HIS A C 1
ATOM 658 O O . HIS A 1 84 ? -4.577 -6.114 -10.552 1.00 98.44 84 HIS A O 1
ATOM 664 N N . GLY A 1 85 ? -3.741 -7.722 -9.229 1.00 97.44 85 GLY A N 1
ATOM 665 C CA . GLY A 1 85 ? -2.340 -7.514 -9.606 1.00 97.44 85 GLY A CA 1
ATOM 666 C C . GLY A 1 85 ? -1.774 -6.163 -9.150 1.00 97.44 85 GLY A C 1
ATOM 667 O O . GLY A 1 85 ? -0.869 -5.620 -9.788 1.00 97.44 85 GLY A O 1
ATOM 668 N N . ALA A 1 86 ? -2.339 -5.580 -8.093 1.00 98.25 86 ALA A N 1
ATOM 669 C CA . ALA A 1 86 ? -1.864 -4.351 -7.476 1.00 98.25 86 ALA A CA 1
ATOM 670 C C . ALA A 1 86 ? -0.886 -4.648 -6.333 1.00 98.25 86 ALA A C 1
ATOM 672 O O . ALA A 1 86 ? -0.988 -5.671 -5.664 1.00 98.25 86 ALA A O 1
ATOM 673 N N . ARG A 1 87 ? 0.044 -3.718 -6.098 1.00 97.88 87 ARG A N 1
ATOM 674 C CA . ARG A 1 87 ? 1.008 -3.778 -4.992 1.00 97.88 87 ARG A CA 1
ATOM 675 C C . ARG A 1 87 ? 0.550 -2.936 -3.808 1.00 97.88 87 ARG A C 1
ATOM 677 O O . ARG A 1 87 ? 0.037 -1.829 -4.006 1.00 97.88 87 ARG A O 1
ATOM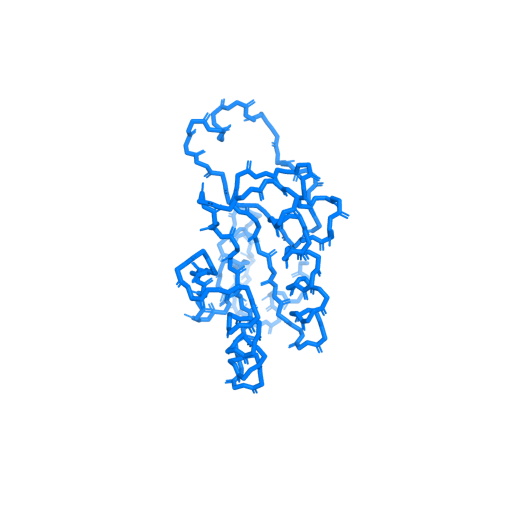 684 N N . VAL A 1 88 ? 0.815 -3.415 -2.598 1.00 98.44 88 VAL A N 1
ATOM 685 C CA . VAL A 1 88 ? 0.494 -2.747 -1.334 1.00 98.44 88 VAL A CA 1
ATOM 686 C C . VAL A 1 88 ? 1.759 -2.452 -0.539 1.00 98.44 88 VAL A C 1
ATOM 688 O O . VAL A 1 88 ? 2.572 -3.332 -0.276 1.00 98.44 88 VAL A O 1
ATOM 691 N N . LEU A 1 89 ? 1.901 -1.201 -0.104 1.00 98.19 89 LEU A N 1
ATOM 692 C CA . LEU A 1 89 ? 2.958 -0.754 0.797 1.00 98.19 89 LEU A CA 1
ATOM 693 C C . LEU A 1 89 ? 2.370 -0.399 2.164 1.00 98.19 89 LEU A C 1
ATOM 695 O O . LEU A 1 89 ? 1.407 0.366 2.243 1.00 98.19 89 LEU A O 1
ATOM 699 N N . LEU A 1 90 ? 2.980 -0.869 3.253 1.00 98.12 90 LEU A N 1
ATOM 700 C CA . LEU A 1 90 ? 2.631 -0.380 4.590 1.00 98.12 90 LEU A CA 1
ATOM 701 C C . LEU A 1 90 ? 3.510 0.794 5.004 1.00 98.12 90 LEU A C 1
ATOM 703 O O . LEU A 1 90 ? 4.731 0.797 4.831 1.00 98.12 90 LEU A O 1
ATOM 707 N N . ASN A 1 91 ? 2.898 1.802 5.613 1.00 97.69 91 ASN A N 1
ATOM 708 C CA . ASN A 1 91 ? 3.648 2.903 6.188 1.00 97.69 91 ASN A CA 1
ATOM 709 C C . ASN A 1 91 ? 4.264 2.499 7.540 1.00 97.69 91 ASN A C 1
ATOM 711 O O . ASN A 1 91 ? 3.572 2.437 8.554 1.00 97.69 91 ASN A O 1
ATOM 715 N N . GLY A 1 92 ? 5.587 2.350 7.574 1.00 94.94 92 GLY A N 1
ATOM 716 C CA . GLY A 1 92 ? 6.393 2.355 8.796 1.00 94.94 92 GLY A CA 1
ATOM 717 C C . GLY A 1 92 ? 6.414 1.070 9.630 1.00 94.94 92 GLY A C 1
ATOM 718 O O . GLY A 1 92 ? 7.234 1.005 10.541 1.00 94.94 92 GLY A O 1
ATOM 719 N N . ASP A 1 93 ? 5.576 0.070 9.352 1.00 95.38 93 ASP A N 1
ATOM 720 C CA . ASP A 1 93 ? 5.510 -1.176 10.132 1.00 95.38 93 ASP A CA 1
ATOM 721 C C . ASP A 1 93 ? 5.997 -2.377 9.305 1.00 95.38 93 ASP A C 1
ATOM 723 O O . ASP A 1 93 ? 5.245 -2.982 8.541 1.00 95.38 93 ASP A O 1
ATOM 727 N N . VAL A 1 94 ? 7.287 -2.696 9.447 1.00 96.38 94 VAL A N 1
ATOM 728 C CA . VAL A 1 94 ? 7.936 -3.824 8.755 1.00 96.38 94 VAL A CA 1
ATOM 729 C C . VAL A 1 94 ? 7.376 -5.161 9.215 1.00 96.38 94 VAL A C 1
ATOM 731 O O . VAL A 1 94 ? 7.099 -6.020 8.383 1.00 96.38 94 VAL A O 1
ATOM 734 N N . THR A 1 95 ? 7.173 -5.327 10.520 1.00 96.19 95 THR A N 1
ATOM 735 C CA . THR A 1 95 ? 6.668 -6.577 11.092 1.00 96.19 95 THR A CA 1
ATOM 736 C C . THR A 1 95 ? 5.258 -6.866 10.597 1.00 96.19 95 THR A C 1
ATOM 738 O O . THR A 1 95 ? 4.961 -7.991 10.206 1.00 96.19 95 THR A O 1
ATOM 741 N N . LEU A 1 96 ? 4.390 -5.850 10.570 1.00 96.88 96 LEU A N 1
ATOM 742 C CA . LEU A 1 96 ? 3.046 -6.006 10.028 1.00 96.88 96 LEU A CA 1
ATOM 743 C C . LEU A 1 96 ? 3.083 -6.291 8.524 1.00 96.88 96 LEU A C 1
ATOM 745 O O . LEU A 1 96 ? 2.363 -7.173 8.073 1.00 96.88 96 LEU A O 1
ATOM 749 N N . ALA A 1 97 ? 3.942 -5.604 7.763 1.00 97.75 97 ALA A N 1
ATOM 750 C CA . ALA A 1 97 ? 4.059 -5.820 6.321 1.00 97.75 97 ALA A CA 1
ATOM 751 C C . ALA A 1 97 ? 4.438 -7.269 5.994 1.00 97.75 97 ALA A C 1
ATOM 753 O O . ALA A 1 97 ? 3.842 -7.873 5.108 1.00 97.75 97 ALA A O 1
ATOM 754 N N . GLN A 1 98 ? 5.372 -7.846 6.752 1.00 96.94 98 GLN A N 1
ATOM 755 C CA . GLN A 1 98 ? 5.728 -9.261 6.646 1.00 96.94 98 GLN A CA 1
ATOM 756 C C . GLN A 1 98 ? 4.558 -10.171 7.029 1.00 96.94 98 GLN A C 1
ATOM 758 O O . GLN A 1 98 ? 4.267 -11.123 6.312 1.00 96.94 98 GLN A O 1
ATOM 763 N N . ALA A 1 99 ? 3.885 -9.873 8.144 1.00 97.00 99 ALA A N 1
ATOM 764 C CA . ALA A 1 99 ? 2.799 -10.698 8.663 1.00 97.00 99 ALA A CA 1
ATOM 7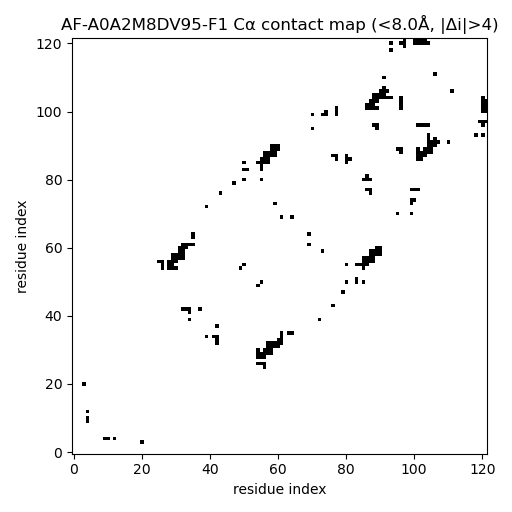65 C C . ALA A 1 99 ? 1.605 -10.792 7.701 1.00 97.00 99 ALA A C 1
ATOM 767 O O . ALA A 1 99 ? 1.017 -11.863 7.586 1.00 97.00 99 ALA A O 1
ATOM 768 N N . VAL A 1 100 ? 1.266 -9.696 7.011 1.00 97.50 100 VAL A N 1
ATOM 769 C CA . VAL A 1 100 ? 0.136 -9.651 6.066 1.00 97.50 100 VAL A CA 1
ATOM 770 C C . VAL A 1 100 ? 0.535 -9.920 4.612 1.00 97.50 100 VAL A C 1
ATOM 772 O O . VAL A 1 100 ? -0.324 -9.922 3.740 1.00 97.50 100 VAL A O 1
ATOM 775 N N . GLY A 1 101 ? 1.826 -10.126 4.327 1.00 97.25 101 GLY A N 1
ATOM 776 C CA . GLY A 1 101 ? 2.320 -10.379 2.969 1.00 97.25 101 GLY A CA 1
ATOM 777 C C . GLY A 1 101 ? 2.310 -9.156 2.042 1.00 97.25 101 GLY A C 1
ATOM 778 O O . GLY A 1 101 ? 2.111 -9.306 0.841 1.00 97.25 101 GLY A O 1
ATOM 779 N N . ALA A 1 102 ? 2.508 -7.948 2.573 1.00 98.06 102 ALA A N 1
ATOM 780 C CA . ALA A 1 102 ? 2.590 -6.730 1.767 1.00 98.06 102 ALA A CA 1
ATOM 781 C C . ALA A 1 102 ? 3.879 -6.674 0.919 1.00 98.06 102 ALA A C 1
ATOM 783 O O . ALA A 1 102 ? 4.942 -7.128 1.346 1.00 98.06 102 ALA A O 1
ATOM 784 N N . ASP A 1 103 ? 3.803 -6.014 -0.241 1.00 96.94 103 ASP A N 1
ATOM 785 C CA . ASP A 1 103 ? 4.872 -5.892 -1.252 1.00 96.94 103 ASP A CA 1
ATOM 786 C C . ASP A 1 103 ? 5.964 -4.866 -0.892 1.00 96.94 103 ASP A C 1
ATOM 788 O O . ASP A 1 103 ? 6.822 -4.504 -1.704 1.00 96.94 103 ASP A O 1
ATOM 792 N N . GLY A 1 104 ? 5.886 -4.284 0.304 1.00 96.06 104 GLY A N 1
ATOM 793 C CA . GLY A 1 104 ? 6.915 -3.386 0.792 1.00 96.06 104 GLY A CA 1
ATOM 794 C C . GLY A 1 104 ? 6.484 -2.472 1.926 1.00 96.06 104 GLY A C 1
ATOM 795 O O . GLY A 1 104 ? 5.362 -2.504 2.436 1.00 96.06 104 GLY A O 1
ATOM 796 N N . VAL A 1 105 ? 7.422 -1.608 2.309 1.00 97.06 105 VAL A N 1
ATOM 797 C CA . VAL A 1 105 ? 7.223 -0.593 3.340 1.00 97.06 105 VAL A CA 1
ATOM 798 C C . VAL A 1 105 ? 7.701 0.768 2.885 1.00 97.06 105 VAL A C 1
ATOM 800 O O . VAL A 1 105 ? 8.701 0.894 2.178 1.00 97.06 105 VAL A O 1
ATOM 803 N N . GLN A 1 106 ? 7.025 1.801 3.373 1.00 96.56 106 GLN A N 1
ATOM 804 C CA . GLN A 1 106 ? 7.527 3.165 3.319 1.00 96.56 106 GLN A CA 1
ATOM 805 C C . GLN A 1 106 ? 7.910 3.613 4.725 1.00 96.56 106 GLN A C 1
ATOM 807 O O . GLN A 1 106 ? 7.055 3.766 5.597 1.00 96.56 106 GLN A O 1
ATOM 812 N N . LEU A 1 107 ? 9.209 3.807 4.946 1.00 96.25 107 LEU A N 1
ATOM 813 C CA . LEU A 1 107 ? 9.759 4.255 6.221 1.00 96.25 107 LEU A CA 1
ATOM 814 C C . LEU A 1 107 ? 9.861 5.781 6.251 1.00 96.25 107 LEU A C 1
ATOM 816 O O . LEU A 1 107 ? 10.186 6.424 5.252 1.00 96.25 107 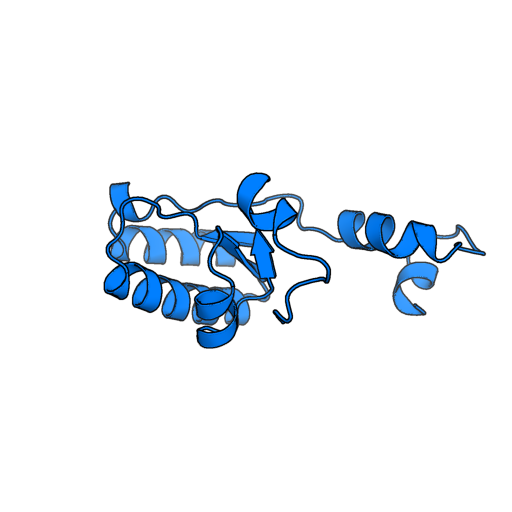LEU A O 1
ATOM 820 N N . THR A 1 108 ? 9.619 6.367 7.420 1.00 95.12 108 THR A N 1
ATOM 821 C CA . THR A 1 108 ? 10.013 7.760 7.680 1.00 95.12 108 THR A CA 1
ATOM 822 C C . THR A 1 108 ? 11.538 7.892 7.700 1.00 95.12 108 THR A C 1
ATOM 824 O O . THR A 1 108 ? 12.240 6.903 7.899 1.00 95.12 108 THR A O 1
ATOM 827 N N . SER A 1 109 ? 12.073 9.109 7.559 1.00 95.94 109 SER A N 1
ATOM 828 C CA . SER A 1 109 ? 13.524 9.350 7.638 1.00 95.94 109 SER A C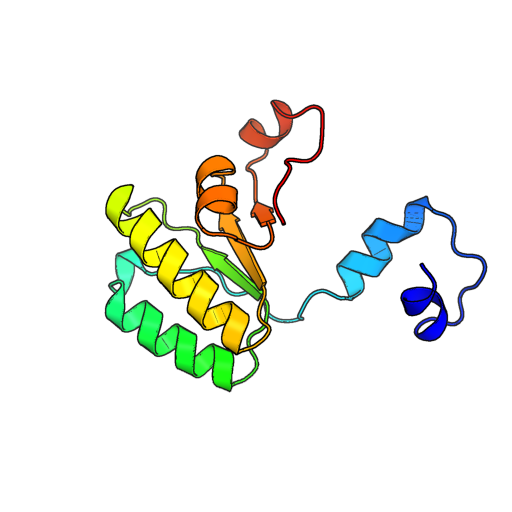A 1
ATOM 829 C C . SER A 1 109 ? 14.129 8.864 8.958 1.00 95.94 109 SER A C 1
ATOM 831 O O . SER A 1 109 ? 15.176 8.223 8.954 1.00 95.94 109 SER A O 1
ATOM 833 N N . THR A 1 110 ? 13.446 9.106 10.080 1.00 96.12 110 THR A N 1
ATOM 834 C CA . THR A 1 110 ? 13.880 8.655 11.409 1.00 96.12 110 THR A CA 1
ATOM 835 C C . THR A 1 110 ? 13.920 7.136 11.513 1.00 96.12 110 THR A C 1
ATOM 837 O O . THR A 1 110 ? 14.870 6.597 12.068 1.00 96.12 110 THR A O 1
ATOM 840 N N . GLN A 1 111 ? 12.916 6.443 10.969 1.00 95.44 111 GLN A N 1
ATOM 841 C CA . GLN A 1 111 ? 12.923 4.982 10.936 1.00 95.44 111 GLN A CA 1
ATOM 842 C C . GLN A 1 111 ? 14.033 4.478 10.023 1.00 95.44 111 GLN A C 1
ATOM 844 O O . GLN A 1 111 ? 14.824 3.656 10.455 1.00 95.44 111 GLN A O 1
ATOM 849 N N . LEU A 1 112 ? 14.137 5.004 8.799 1.00 95.94 112 LEU A N 1
ATOM 850 C CA . LEU A 1 112 ? 15.142 4.593 7.820 1.00 95.94 112 LEU A CA 1
ATOM 851 C C . LEU A 1 112 ? 16.570 4.720 8.364 1.00 95.94 112 LEU A C 1
ATOM 853 O O . LEU A 1 112 ? 17.372 3.823 8.141 1.00 95.94 112 LEU A O 1
ATOM 857 N N . ALA A 1 113 ? 16.871 5.779 9.122 1.00 96.44 113 ALA A N 1
ATOM 858 C CA . ALA A 1 113 ? 18.185 5.987 9.736 1.00 96.44 113 ALA A CA 1
ATOM 859 C C . ALA A 1 113 ? 18.596 4.884 10.734 1.00 96.44 113 ALA A C 1
ATOM 861 O O . ALA A 1 113 ? 19.770 4.781 11.076 1.00 96.44 113 ALA A O 1
ATOM 862 N N . GLN A 1 114 ? 17.649 4.071 11.212 1.00 95.31 114 GLN A N 1
ATOM 863 C CA . GLN A 1 114 ? 17.914 2.939 12.106 1.00 95.31 114 GLN A CA 1
ATOM 864 C C . GLN A 1 114 ? 18.248 1.647 11.340 1.00 95.31 114 GLN A C 1
ATOM 866 O O . GLN A 1 114 ? 18.700 0.675 11.946 1.00 95.31 114 GLN A O 1
ATOM 871 N N . TRP A 1 115 ? 18.038 1.621 10.021 1.00 94.38 115 TRP A N 1
ATOM 872 C CA . TRP A 1 115 ? 18.289 0.456 9.179 1.00 94.38 115 TRP A CA 1
ATOM 873 C C . TRP A 1 115 ? 19.641 0.568 8.479 1.00 94.38 115 TRP A C 1
ATOM 875 O O . TRP A 1 115 ? 19.954 1.576 7.852 1.00 94.38 115 TRP A O 1
ATOM 885 N N . HIS A 1 116 ? 20.418 -0.510 8.552 1.00 94.00 116 HIS A N 1
ATOM 886 C CA . HIS A 1 116 ? 21.710 -0.639 7.866 1.00 94.00 116 HIS A CA 1
ATOM 887 C C . HIS A 1 116 ? 21.607 -1.499 6.600 1.00 94.00 116 HIS A C 1
ATOM 889 O O . HIS A 1 116 ? 22.510 -1.512 5.769 1.00 94.00 116 HIS A O 1
ATOM 895 N N . GLU A 1 117 ? 20.480 -2.193 6.444 1.00 93.25 117 GLU A N 1
ATOM 896 C CA . GLU A 1 117 ? 20.169 -3.077 5.331 1.00 93.25 117 GLU A CA 1
ATOM 897 C C . GLU A 1 117 ? 18.708 -2.885 4.924 1.00 93.25 117 GLU A C 1
ATOM 899 O O . GLU A 1 117 ? 17.885 -2.373 5.691 1.00 93.25 117 GLU A O 1
ATOM 904 N N . ARG A 1 118 ? 18.369 -3.295 3.701 1.00 89.50 118 ARG A N 1
ATOM 905 C CA . ARG A 1 118 ? 16.986 -3.250 3.225 1.00 89.50 118 ARG A CA 1
ATOM 906 C C . ARG A 1 118 ? 16.132 -4.228 4.052 1.00 89.50 118 ARG A C 1
ATOM 908 O O . ARG A 1 118 ? 16.503 -5.397 4.131 1.00 89.50 118 ARG A O 1
ATOM 915 N N . PRO A 1 119 ? 14.978 -3.805 4.603 1.00 90.06 119 PRO A N 1
ATOM 916 C CA . PRO A 1 119 ? 14.076 -4.713 5.304 1.00 90.06 119 PRO A CA 1
ATOM 917 C C . PRO A 1 119 ? 13.613 -5.869 4.409 1.00 90.06 119 PRO A C 1
ATOM 919 O O . PRO A 1 119 ? 13.304 -5.658 3.233 1.00 90.06 119 PRO A O 1
ATOM 922 N N . ALA A 1 120 ? 13.530 -7.074 4.975 1.00 88.62 120 ALA A N 1
ATOM 923 C CA . ALA A 1 120 ? 13.088 -8.285 4.283 1.00 88.62 120 ALA A CA 1
ATOM 924 C C . ALA A 1 120 ? 11.553 -8.342 4.165 1.00 88.62 120 ALA A C 1
ATOM 926 O O . ALA A 1 120 ? 10.893 -9.130 4.839 1.00 88.62 120 ALA A O 1
ATOM 927 N N . VAL A 1 121 ? 10.992 -7.462 3.343 1.00 85.56 121 VAL A N 1
ATOM 928 C CA . VAL A 1 121 ? 9.595 -7.489 2.877 1.00 85.56 121 VAL A CA 1
ATOM 929 C C . VAL A 1 121 ? 9.555 -7.934 1.415 1.00 85.56 121 VAL A C 1
ATOM 931 O O . VAL A 1 121 ? 10.567 -7.775 0.725 1.00 85.56 121 VAL A O 1
ATOM 934 N N . ALA A 1 122 ? 8.433 -8.548 1.016 1.00 70.06 122 ALA A N 1
ATOM 935 C CA . ALA A 1 122 ? 8.258 -9.279 -0.245 1.00 70.06 122 ALA A CA 1
ATOM 936 C C . ALA A 1 122 ? 8.642 -8.468 -1.495 1.00 70.06 122 ALA A C 1
ATOM 938 O O . ALA A 1 122 ? 8.451 -7.230 -1.497 1.00 70.06 122 ALA A O 1
#

Secondary structure (DSSP, 8-state):
-HHHHHH---PSPPGGGHHHHHHHTS-S--EE--HHHH-HHHHHHHHHHHHHTT--EEEE--TTS-HHHHHHHHHHHHHHHHHTT-EEEEES-HHHHHHHT-S-EE--HHHHTT-SS-----

Solvent-accessible surface area (backbone atoms only — not comparable to full-atom values): 7150 Å² total; per-residue (Å²): 118,74,72,60,56,76,78,43,96,62,79,84,75,60,78,85,48,52,66,58,56,56,58,72,68,52,62,95,53,74,47,71,52,60,34,72,83,63,35,61,68,56,36,51,57,53,47,51,57,41,35,76,75,63,48,38,33,39,31,51,57,62,89,80,47,53,71,68,60,45,52,55,50,47,37,56,49,31,58,54,32,49,79,62,71,20,44,35,27,26,56,63,42,64,70,57,18,51,74,47,66,20,56,25,69,48,64,51,71,76,58,48,73,74,51,93,63,83,76,93,46,93

Mean predicted aligned error: 5.33 Å

Nearest PDB structures (foldseek):
  1g4t-assembly1_A  TM=8.108E-01  e=1.913E-04  Bacillus subtilis
  3nl6-assembly1_C-2  TM=8.792E-01  e=5.904E-04  Nakaseomyces glabratus
  1g4p-assembly1_A  TM=8.758E-01  e=8.597E-04  Bacillus subtilis
  3nl6-assembly1_B-2  TM=8.675E-01  e=9.744E-04  Nakaseomyces glabratus
  3nl6-assembly1_A-2  TM=7.890E-01  e=2.066E-03  Nakaseomyces glabratus